Protein AF-A0A0D0S428-F1 (afdb_monomer)

Secondary structure (DSSP, 8-state):
-TTBTT--GGGGTTSGGGG-HHHHHHHTT-B-B----GGG---SSHHHHHHHHHHHHHHHHHHGGGGTTSTTS-HHHHHHHHHTTT--S-HHHHHHHHHHHHHHHHSS--B-

pLDDT: mean 84.61, std 8.07, range [59.66, 94.62]

Radius of gyration: 16.11 Å; Cα contacts (8 Å, |Δi|>4): 110; chains: 1; bounding box: 36×39×38 Å

Structure (mmCIF, N/CA/C/O backbone):
data_AF-A0A0D0S428-F1
#
_entry.id   AF-A0A0D0S428-F1
#
loop_
_atom_site.group_PDB
_atom_site.id
_atom_site.type_symbol
_atom_site.label_atom_id
_atom_site.label_alt_id
_atom_site.label_comp_id
_atom_site.label_asym_id
_atom_site.label_entity_id
_atom_site.label_seq_id
_atom_site.pdbx_PDB_ins_code
_atom_site.Cartn_x
_atom_site.Cartn_y
_atom_site.Cartn_z
_atom_site.occupancy
_atom_site.B_iso_or_equiv
_atom_site.auth_seq_id
_atom_site.auth_comp_id
_atom_site.auth_asym_id
_atom_site.auth_atom_id
_atom_site.pdbx_PDB_model_num
ATOM 1 N N . MET A 1 1 ? -9.053 -3.376 1.741 1.00 84.81 1 MET A N 1
ATOM 2 C CA . MET A 1 1 ? -8.425 -4.477 2.532 1.00 84.81 1 MET A CA 1
ATOM 3 C C . MET A 1 1 ? -8.709 -4.236 4.009 1.00 84.81 1 MET A C 1
ATOM 5 O O . MET A 1 1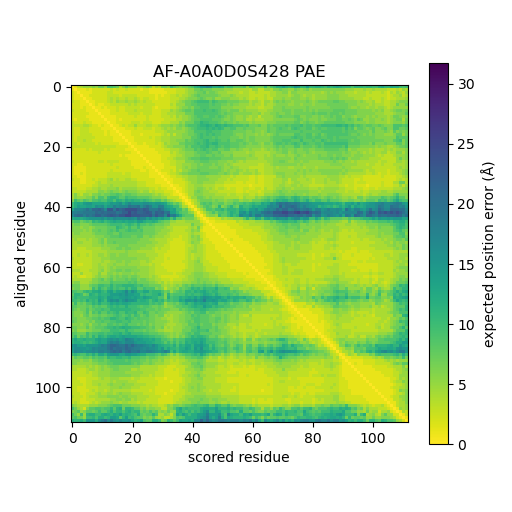 ? -8.899 -3.087 4.345 1.00 84.81 1 MET A O 1
ATOM 9 N N . PHE A 1 2 ? -8.685 -5.228 4.912 1.00 91.56 2 PHE A N 1
ATOM 10 C CA . PHE A 1 2 ? -9.002 -4.989 6.341 1.00 91.56 2 PHE A CA 1
ATOM 11 C C . PHE A 1 2 ? -8.266 -3.773 6.938 1.00 91.56 2 PHE A C 1
ATOM 13 O O . PHE A 1 2 ? -8.879 -2.904 7.538 1.00 91.56 2 PHE A O 1
ATOM 20 N N . PHE A 1 3 ? -6.967 -3.639 6.689 1.00 92.69 3 PHE A N 1
ATOM 21 C CA . PHE A 1 3 ? -6.175 -2.539 7.244 1.00 92.69 3 PHE A CA 1
ATOM 22 C C . PHE A 1 3 ? -6.298 -1.203 6.495 1.00 92.69 3 PHE A C 1
ATOM 24 O O . PHE A 1 3 ? -5.856 -0.178 6.999 1.00 92.69 3 PHE A O 1
ATOM 31 N N . GLU A 1 4 ? -6.846 -1.201 5.284 1.00 93.19 4 GLU A N 1
ATOM 32 C CA . GLU A 1 4 ? -6.670 -0.119 4.314 1.00 93.19 4 GLU A CA 1
ATOM 33 C C . GLU A 1 4 ? -7.584 1.079 4.577 1.00 93.19 4 GLU A C 1
ATOM 35 O O . GLU A 1 4 ? -8.802 0.922 4.662 1.00 93.19 4 GLU A O 1
ATOM 40 N N . ILE A 1 5 ? -7.010 2.282 4.625 1.00 90.44 5 ILE A N 1
ATOM 41 C CA . ILE A 1 5 ? -7.752 3.541 4.790 1.00 90.44 5 ILE A CA 1
ATOM 42 C C . ILE A 1 5 ? -8.908 3.654 3.794 1.00 90.44 5 ILE A C 1
ATOM 44 O O . ILE A 1 5 ? -8.747 3.443 2.596 1.00 90.44 5 ILE A O 1
ATOM 48 N N . GLY A 1 6 ? -10.082 4.022 4.311 1.00 87.25 6 GLY A N 1
ATOM 49 C CA . GLY A 1 6 ? -11.305 4.152 3.516 1.00 87.25 6 GLY A CA 1
ATOM 50 C C . GLY A 1 6 ? -12.044 2.833 3.278 1.00 87.25 6 GLY A C 1
ATOM 51 O O . GLY A 1 6 ? -13.042 2.825 2.563 1.00 87.25 6 GLY A O 1
ATOM 52 N N . THR A 1 7 ? -11.588 1.728 3.877 1.00 92.31 7 THR A N 1
ATOM 53 C CA . THR A 1 7 ? -12.310 0.452 3.830 1.00 92.31 7 THR A CA 1
ATOM 54 C C . THR A 1 7 ? -13.654 0.558 4.542 1.00 92.31 7 THR A C 1
ATOM 56 O O . THR A 1 7 ? -13.732 0.991 5.690 1.00 92.31 7 THR A O 1
ATOM 59 N N . ASP A 1 8 ? -14.701 0.105 3.857 1.00 92.69 8 ASP A N 1
ATOM 60 C CA . ASP A 1 8 ? -16.035 -0.051 4.424 1.00 92.69 8 ASP A CA 1
ATOM 61 C C . ASP A 1 8 ? -16.032 -1.186 5.461 1.00 92.69 8 ASP A C 1
ATOM 63 O O . ASP A 1 8 ? -15.774 -2.349 5.136 1.00 92.69 8 ASP A O 1
ATOM 67 N N . SER A 1 9 ? -16.297 -0.844 6.724 1.00 90.38 9 SER A N 1
ATOM 68 C CA . SER A 1 9 ? -16.291 -1.800 7.830 1.00 90.38 9 SER A CA 1
ATOM 69 C C . SER A 1 9 ? -17.399 -2.848 7.724 1.00 90.38 9 SER A C 1
ATOM 71 O O . SER A 1 9 ? -17.214 -3.952 8.232 1.00 90.38 9 SER A O 1
ATOM 73 N N . SER A 1 10 ? -18.501 -2.547 7.025 1.00 93.12 10 SER A N 1
ATOM 74 C CA . SER A 1 10 ? -19.626 -3.480 6.858 1.00 93.12 10 SER A CA 1
ATOM 75 C C . SER A 1 10 ? -19.249 -4.739 6.070 1.00 93.12 10 SER A C 1
ATOM 77 O O . SER A 1 10 ? -19.871 -5.788 6.225 1.00 93.12 10 SER A O 1
ATOM 79 N N . LEU A 1 11 ? -18.160 -4.687 5.289 1.00 93.56 11 LEU A N 1
ATOM 80 C CA . LEU A 1 11 ? -17.614 -5.844 4.571 1.00 93.56 11 LEU A CA 1
ATOM 81 C C . LEU A 1 11 ? -17.171 -6.983 5.502 1.00 93.56 11 LEU A C 1
ATOM 83 O O . LEU A 1 11 ? -16.973 -8.106 5.037 1.00 93.56 11 LEU A O 1
ATOM 87 N N . PHE A 1 12 ? -16.989 -6.700 6.794 1.00 93.06 12 PHE A N 1
ATOM 88 C CA . PHE A 1 12 ? -16.558 -7.679 7.788 1.00 93.06 12 PHE A CA 1
ATOM 89 C C . PHE A 1 12 ? -17.682 -8.128 8.724 1.00 93.06 12 PHE A C 1
ATOM 91 O O . PHE A 1 12 ? -17.437 -8.980 9.579 1.00 93.06 12 PHE A O 1
ATOM 98 N N . ASP A 1 13 ? -18.904 -7.620 8.557 1.00 92.94 13 ASP A N 1
ATOM 99 C CA . ASP A 1 13 ? -20.027 -7.957 9.426 1.00 92.94 13 ASP A CA 1
ATOM 100 C C . ASP A 1 13 ? -20.336 -9.461 9.390 1.00 92.94 13 ASP A C 1
ATOM 102 O O . ASP A 1 13 ? -20.420 -10.099 8.340 1.00 92.94 13 ASP A O 1
ATOM 106 N N . GLY A 1 14 ? -20.482 -10.055 10.576 1.00 92.12 14 GLY A N 1
ATOM 107 C CA . GLY A 1 14 ? -20.762 -11.484 10.733 1.00 92.12 14 GLY A CA 1
ATOM 108 C C . GLY A 1 14 ? -19.555 -12.410 10.537 1.00 92.12 14 GLY A C 1
ATOM 109 O O . GLY A 1 14 ? -19.674 -13.609 10.804 1.00 92.12 14 GLY A O 1
ATOM 110 N N . LEU A 1 15 ? -18.387 -11.893 10.136 1.00 94.38 15 LEU A N 1
ATOM 111 C CA . LEU A 1 15 ? -17.146 -12.669 10.087 1.00 94.38 15 LEU A CA 1
ATOM 112 C C . LEU A 1 15 ? -16.556 -12.857 11.490 1.00 94.38 15 LEU A C 1
ATOM 114 O O . LEU A 1 15 ? -16.775 -12.057 12.394 1.00 94.38 15 LEU A O 1
ATOM 118 N N . ALA A 1 16 ? -15.738 -13.895 11.683 1.00 94.19 16 ALA A N 1
ATOM 119 C CA . ALA A 1 16 ? -15.098 -14.149 12.978 1.00 94.19 16 ALA A CA 1
ATOM 120 C C . ALA A 1 16 ? -14.280 -12.942 13.482 1.00 94.19 16 ALA A C 1
ATOM 122 O O . ALA A 1 16 ? -14.317 -12.637 14.670 1.00 94.19 16 ALA A O 1
ATOM 123 N N . ILE A 1 17 ? -13.615 -12.219 12.572 1.00 90.19 17 ILE A N 1
ATOM 124 C CA . ILE A 1 17 ? -12.815 -11.031 12.898 1.00 90.19 17 ILE A CA 1
ATOM 125 C C . ILE A 1 17 ? -13.654 -9.883 13.473 1.00 90.19 17 ILE A C 1
ATOM 127 O O . ILE A 1 17 ? -13.144 -9.121 14.285 1.00 90.19 17 ILE A O 1
ATOM 131 N N . SER A 1 18 ? -14.947 -9.788 13.137 1.00 92.62 18 SER A N 1
ATOM 132 C CA . SER A 1 18 ? -15.821 -8.728 13.657 1.00 92.62 18 SER A CA 1
ATOM 133 C C . SER A 1 18 ? -16.084 -8.861 15.158 1.00 92.62 18 SER A C 1
ATOM 135 O O . SER A 1 18 ? -16.576 -7.927 15.782 1.00 92.62 18 SER A O 1
ATOM 137 N N . ARG A 1 19 ? -15.779 -10.029 15.740 1.00 94.19 19 ARG A N 1
ATOM 138 C CA . ARG A 1 19 ? -15.883 -10.293 17.181 1.00 94.19 19 ARG A CA 1
ATOM 139 C C . ARG A 1 19 ? -14.648 -9.813 17.944 1.00 94.19 19 ARG A C 1
ATOM 141 O O . ARG A 1 19 ? -14.724 -9.605 19.149 1.00 94.19 19 ARG A O 1
ATOM 148 N N . GLU A 1 20 ? -13.532 -9.606 17.249 1.00 94.62 20 GLU A N 1
ATOM 149 C CA . GLU A 1 20 ? -12.293 -9.086 17.823 1.00 94.62 20 GLU A CA 1
ATOM 150 C C . GLU A 1 20 ? -12.341 -7.556 17.854 1.00 94.62 20 GLU A C 1
ATOM 152 O O . GLU A 1 20 ? -11.685 -6.861 17.072 1.00 94.62 20 GLU A O 1
ATOM 157 N N . GLU A 1 21 ? -13.164 -7.006 18.748 1.00 92.75 21 GLU A N 1
ATOM 158 C CA . GLU A 1 21 ? -13.461 -5.573 18.750 1.00 92.75 21 GLU A CA 1
ATOM 159 C C . GLU A 1 21 ? -12.218 -4.696 18.937 1.00 92.75 21 GLU A C 1
ATOM 161 O O . GLU A 1 21 ? -12.130 -3.614 18.359 1.00 92.75 21 GLU A O 1
ATOM 166 N N . GLN A 1 22 ? -11.254 -5.140 19.750 1.00 94.19 22 GLN A N 1
ATOM 167 C CA . GLN A 1 22 ? -10.013 -4.395 19.955 1.00 94.19 22 GLN A CA 1
ATOM 168 C C . GLN A 1 22 ? -9.202 -4.317 18.659 1.00 94.19 22 GLN A C 1
ATOM 170 O O . GLN A 1 22 ? -8.767 -3.228 18.292 1.00 94.19 22 GLN A O 1
ATOM 175 N N . LEU A 1 23 ? -9.068 -5.434 17.937 1.00 91.94 23 LEU A N 1
ATOM 176 C CA . LEU A 1 23 ? -8.374 -5.462 16.651 1.00 91.94 23 LEU A CA 1
ATOM 177 C C . LEU A 1 23 ? -9.092 -4.597 15.617 1.00 91.94 23 LEU A C 1
ATOM 179 O O . LEU A 1 23 ? -8.448 -3.829 14.910 1.00 91.94 23 LEU A O 1
ATOM 183 N N . CYS A 1 24 ? -10.422 -4.673 15.554 1.00 91.88 24 CYS A N 1
ATOM 184 C CA . CYS A 1 24 ? -11.191 -3.835 14.640 1.00 91.88 24 CYS A CA 1
ATOM 185 C C . CYS A 1 24 ? -10.997 -2.346 14.954 1.00 91.88 24 CYS A C 1
ATOM 187 O O . CYS A 1 24 ? -10.703 -1.572 14.050 1.00 91.88 24 CYS A O 1
ATOM 189 N N . ARG A 1 25 ? -11.076 -1.940 16.228 1.00 91.25 25 ARG A N 1
ATOM 190 C CA . ARG A 1 25 ? -10.852 -0.539 16.629 1.00 91.25 25 ARG A CA 1
ATOM 191 C C . ARG A 1 25 ? -9.446 -0.042 16.306 1.00 91.25 25 ARG A C 1
ATOM 193 O O . ARG A 1 25 ? -9.285 1.119 15.950 1.00 91.25 25 ARG A O 1
ATOM 200 N N . GLU A 1 26 ? -8.439 -0.891 16.472 1.00 91.44 26 GLU A N 1
ATOM 201 C CA . GLU A 1 26 ? -7.041 -0.487 16.325 1.00 91.44 26 GLU A CA 1
ATOM 202 C C . GLU A 1 26 ? -6.563 -0.517 14.865 1.00 91.44 26 GLU A C 1
ATOM 204 O O . GLU A 1 26 ? -5.749 0.317 14.471 1.00 91.44 26 GLU A O 1
ATOM 209 N N . TYR A 1 27 ? -7.091 -1.435 14.048 1.00 91.94 27 TYR A N 1
ATOM 210 C CA . TYR A 1 27 ? -6.514 -1.750 12.740 1.00 91.94 27 TYR A CA 1
ATOM 211 C C . TYR A 1 27 ? -7.457 -1.585 11.545 1.00 91.94 27 TYR A C 1
ATOM 213 O O . TYR A 1 27 ? -6.966 -1.311 10.447 1.00 91.94 27 TYR A O 1
ATOM 221 N N . LEU A 1 28 ? -8.776 -1.741 11.714 1.00 92.75 28 LEU A N 1
ATOM 222 C CA . LEU A 1 28 ? -9.715 -1.736 10.588 1.00 92.75 28 LEU A CA 1
ATOM 223 C C . LEU A 1 28 ? -9.753 -0.354 9.928 1.00 92.75 28 LEU A C 1
ATOM 225 O O . LEU A 1 28 ? -10.163 0.638 10.532 1.00 92.75 28 LEU A O 1
ATOM 229 N N . GLY A 1 29 ? -9.317 -0.302 8.674 1.00 92.06 29 GLY A N 1
ATOM 230 C CA . GLY A 1 29 ? -9.312 0.910 7.867 1.00 92.06 29 GLY A CA 1
ATOM 231 C C . GLY A 1 29 ? -8.381 2.028 8.351 1.00 92.06 29 GLY A C 1
ATOM 232 O O . GLY 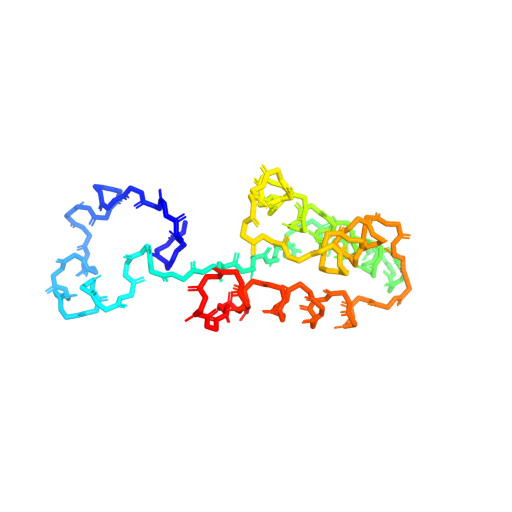A 1 29 ? -8.638 3.191 8.049 1.00 92.06 29 GLY A O 1
ATOM 233 N N . GLN A 1 30 ? -7.331 1.710 9.118 1.00 91.62 30 GLN A N 1
ATOM 234 C CA . GLN A 1 30 ? -6.483 2.713 9.784 1.00 91.62 30 GLN A CA 1
ATOM 235 C C . GLN A 1 30 ? -5.131 2.984 9.103 1.00 91.62 30 GLN A C 1
ATOM 237 O O . GLN A 1 30 ? -4.432 3.923 9.491 1.00 91.62 30 GLN A O 1
ATOM 242 N N . TYR A 1 31 ? -4.730 2.176 8.118 1.00 91.94 31 TYR A N 1
ATOM 243 C CA . TYR A 1 31 ? -3.379 2.198 7.554 1.00 91.94 31 TYR A CA 1
ATOM 244 C C . TYR A 1 31 ? -3.366 2.396 6.033 1.00 91.94 31 TYR A C 1
ATOM 246 O O . TYR A 1 31 ? -4.196 1.826 5.321 1.00 91.94 31 TYR A O 1
ATOM 254 N N . PRO A 1 32 ? -2.402 3.159 5.488 1.00 90.94 32 PRO A N 1
ATOM 255 C CA . PRO A 1 32 ? -2.125 3.118 4.061 1.00 90.94 32 PRO A CA 1
ATOM 256 C C . PRO A 1 32 ? -1.454 1.773 3.745 1.00 90.94 32 PRO A C 1
ATOM 258 O O . PRO A 1 32 ? -0.383 1.465 4.270 1.00 90.94 32 PRO A O 1
ATOM 261 N N . VAL A 1 33 ? -2.109 0.935 2.943 1.00 91.69 33 VAL A N 1
ATOM 262 C CA . VAL A 1 33 ? -1.650 -0.433 2.648 1.00 91.69 33 VAL A CA 1
ATOM 263 C C . VAL A 1 33 ? -1.029 -0.475 1.261 1.00 91.69 33 VAL A C 1
ATOM 265 O O . VAL A 1 33 ? -1.707 -0.137 0.298 1.00 91.69 33 VAL A O 1
ATOM 268 N N . ILE A 1 34 ? 0.222 -0.929 1.165 1.00 90.81 34 ILE A N 1
ATOM 269 C CA . ILE A 1 34 ? 0.879 -1.233 -0.112 1.00 90.81 34 ILE A CA 1
ATOM 270 C C . ILE A 1 34 ? 0.677 -2.727 -0.365 1.00 90.81 34 ILE A C 1
ATOM 272 O O . ILE A 1 34 ? 1.273 -3.559 0.311 1.00 90.81 34 ILE A O 1
ATOM 276 N N . SER A 1 35 ? -0.182 -3.078 -1.314 1.00 89.06 35 SER A N 1
ATOM 277 C CA . SER A 1 35 ? -0.476 -4.463 -1.676 1.00 89.06 35 SER A CA 1
ATOM 278 C C . SER A 1 35 ? 0.194 -4.840 -2.987 1.00 89.06 35 SER A C 1
ATOM 280 O O . SER A 1 35 ? 0.048 -4.145 -3.984 1.00 89.06 35 SER A O 1
ATOM 282 N N . LEU A 1 36 ? 0.918 -5.958 -2.989 1.00 87.25 36 LEU A N 1
ATOM 283 C CA . LEU A 1 36 ? 1.548 -6.504 -4.188 1.00 87.25 36 LEU A CA 1
ATOM 284 C C . LEU A 1 36 ? 1.036 -7.925 -4.422 1.00 87.25 36 LEU A C 1
ATOM 286 O O . LEU A 1 36 ? 1.248 -8.818 -3.598 1.00 87.25 36 LEU A O 1
ATOM 290 N N . SER A 1 37 ? 0.361 -8.151 -5.547 1.00 81.81 37 SER A N 1
ATOM 291 C CA . SER A 1 37 ? -0.081 -9.480 -5.959 1.00 81.81 37 SER A CA 1
ATOM 292 C C . SER A 1 37 ? 0.965 -10.164 -6.835 1.00 81.81 37 SER A C 1
ATOM 294 O O . SER A 1 37 ? 1.289 -9.712 -7.927 1.00 81.81 37 SER A O 1
ATOM 296 N N . LEU A 1 38 ? 1.424 -11.343 -6.415 1.00 79.62 38 LEU A N 1
ATOM 297 C CA . LEU A 1 38 ? 2.307 -12.179 -7.238 1.00 79.62 38 LEU A CA 1
ATOM 298 C C . LEU A 1 38 ? 1.546 -13.086 -8.216 1.00 79.62 38 LEU A C 1
ATOM 300 O O . LEU A 1 38 ? 2.161 -13.848 -8.954 1.00 79.62 38 LEU A O 1
ATOM 304 N N . LYS A 1 39 ? 0.207 -13.028 -8.249 1.00 73.25 39 LYS A N 1
ATOM 305 C CA . LYS A 1 39 ? -0.613 -13.934 -9.078 1.00 73.25 39 LYS A CA 1
ATOM 306 C C . LYS A 1 39 ? -0.373 -13.769 -10.581 1.00 73.25 39 LYS A C 1
ATOM 308 O O . LYS A 1 39 ? -0.583 -14.721 -11.321 1.00 73.25 39 LYS A O 1
ATOM 313 N N . GLN A 1 40 ? 0.026 -12.573 -11.008 1.00 61.38 40 GLN A N 1
ATOM 314 C CA . GLN A 1 40 ? 0.331 -12.236 -12.404 1.00 61.38 40 GLN A CA 1
ATOM 315 C C . GLN A 1 40 ? 1.841 -12.287 -12.695 1.00 61.38 40 GLN A C 1
ATOM 317 O O . GLN A 1 40 ? 2.263 -12.088 -13.829 1.00 61.38 40 GLN A O 1
ATOM 322 N N . VAL A 1 41 ? 2.669 -12.574 -11.682 1.00 65.69 41 VAL A N 1
ATOM 323 C CA . VAL A 1 41 ? 4.120 -12.711 -11.830 1.00 65.69 41 VAL A CA 1
ATOM 324 C C . VAL A 1 41 ? 4.422 -14.144 -12.272 1.00 65.69 41 VAL A C 1
ATOM 326 O O . VAL A 1 41 ? 4.942 -14.967 -11.523 1.00 65.69 41 VAL A O 1
ATOM 329 N N . SER A 1 42 ? 4.015 -14.473 -13.497 1.00 59.66 42 SER A N 1
ATOM 330 C CA . SER A 1 42 ? 4.260 -15.765 -14.136 1.00 59.66 42 SER A CA 1
ATOM 331 C C . SER A 1 42 ? 5.188 -15.564 -15.331 1.00 59.66 42 SER A C 1
ATOM 333 O O . SER A 1 42 ? 4.729 -15.346 -16.448 1.00 59.66 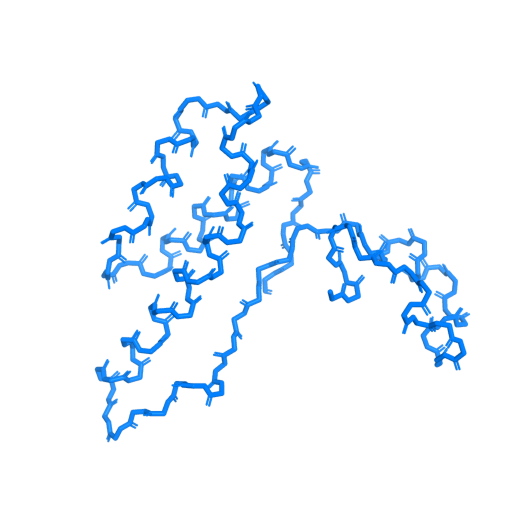42 SER A O 1
ATOM 335 N N . GLY A 1 43 ? 6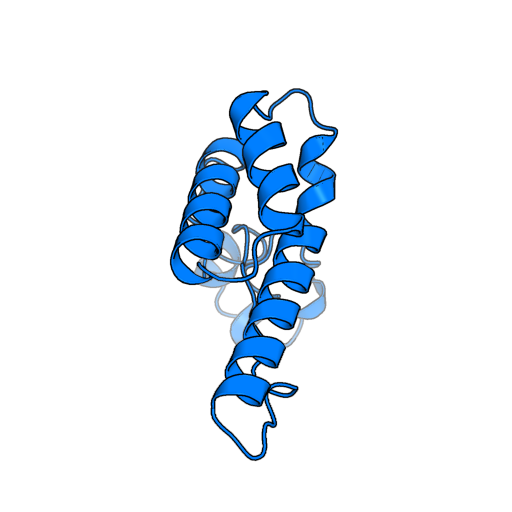.494 -15.595 -15.078 1.00 60.03 43 GLY A N 1
ATOM 336 C CA . GLY A 1 43 ? 7.520 -15.582 -16.120 1.00 60.03 43 GLY A CA 1
ATOM 337 C C . GLY A 1 43 ? 8.098 -16.978 -16.331 1.00 60.03 43 GLY A C 1
ATOM 338 O O . GLY A 1 43 ? 8.297 -17.720 -15.369 1.00 60.03 43 GLY A O 1
ATOM 339 N N . LEU A 1 44 ? 8.405 -17.336 -17.576 1.00 66.19 44 LEU A N 1
ATOM 340 C CA . LEU A 1 44 ? 9.180 -18.540 -17.902 1.00 66.19 44 LEU A CA 1
ATOM 341 C C . LEU A 1 44 ? 10.664 -18.367 -17.524 1.00 66.19 44 LEU A C 1
ATOM 343 O O . LEU A 1 44 ? 11.414 -19.343 -17.465 1.00 66.19 44 LEU A O 1
ATOM 347 N N . ASN A 1 45 ? 11.084 -17.126 -17.254 1.00 79.19 45 ASN A N 1
ATOM 348 C CA . ASN A 1 45 ? 12.418 -16.747 -16.805 1.00 79.19 45 ASN A CA 1
ATOM 349 C C . ASN A 1 45 ? 12.373 -15.592 -15.778 1.00 79.19 45 ASN A C 1
ATOM 351 O O . ASN A 1 45 ? 11.337 -14.974 -15.531 1.00 79.19 45 ASN A O 1
ATOM 355 N N . PHE A 1 46 ? 13.525 -15.326 -15.157 1.00 80.81 46 PHE A N 1
ATOM 356 C CA . PHE A 1 46 ? 13.679 -14.329 -14.094 1.00 80.81 46 PHE A CA 1
ATOM 357 C C . PHE A 1 46 ? 13.344 -12.897 -14.539 1.00 80.81 46 PHE A C 1
ATOM 359 O O . PHE A 1 46 ? 12.766 -12.147 -13.755 1.00 80.81 46 PHE A O 1
ATOM 366 N N . GLU A 1 47 ? 13.675 -12.518 -15.776 1.00 82.44 47 GLU A N 1
ATOM 367 C CA . GLU A 1 47 ? 13.434 -11.156 -16.267 1.00 82.44 47 GLU A CA 1
ATOM 368 C C . GLU A 1 47 ? 11.941 -10.883 -16.458 1.00 82.44 47 GLU A C 1
ATOM 370 O O . GLU A 1 47 ? 11.453 -9.857 -15.997 1.00 82.44 47 GLU A O 1
ATOM 375 N N . GLU A 1 48 ? 11.187 -11.832 -17.017 1.00 82.25 48 GLU A N 1
ATOM 376 C CA . GLU A 1 48 ? 9.725 -11.723 -17.133 1.00 82.25 48 GLU A CA 1
ATOM 377 C C . GLU A 1 48 ? 9.047 -11.616 -15.757 1.00 82.25 48 GLU A C 1
ATOM 379 O O . GLU A 1 48 ? 8.130 -10.819 -15.562 1.00 82.25 48 GLU A O 1
ATOM 384 N N . ALA A 1 49 ? 9.522 -12.378 -14.765 1.00 83.19 49 ALA A N 1
ATOM 385 C CA . ALA A 1 49 ? 9.012 -12.282 -13.398 1.00 83.19 49 ALA A CA 1
ATOM 386 C C . ALA A 1 49 ? 9.347 -10.923 -12.751 1.00 83.19 49 ALA A C 1
ATOM 388 O O . ALA A 1 49 ? 8.524 -10.325 -12.054 1.00 83.19 49 ALA A O 1
ATOM 389 N N . LYS A 1 50 ? 10.553 -10.404 -12.992 1.00 82.31 50 LYS A N 1
ATOM 390 C CA . LYS A 1 50 ? 10.970 -9.083 -12.512 1.00 82.31 50 LYS A CA 1
ATOM 391 C C . LYS A 1 50 ? 10.158 -7.965 -13.171 1.00 82.31 50 LYS A C 1
ATOM 393 O O . LYS A 1 50 ? 9.776 -7.015 -12.486 1.00 82.31 50 LYS A O 1
ATOM 398 N N . GLU A 1 51 ? 9.867 -8.075 -14.463 1.00 83.62 51 GLU A N 1
ATOM 399 C CA . GLU A 1 51 ? 9.015 -7.129 -15.186 1.00 83.62 51 GLU A CA 1
ATOM 400 C C . GLU A 1 51 ? 7.577 -7.157 -14.650 1.00 83.62 51 GLU A C 1
ATOM 402 O O . GLU A 1 51 ? 7.056 -6.108 -14.275 1.00 83.62 51 GLU A O 1
ATOM 407 N N . GLY A 1 52 ? 6.991 -8.344 -14.457 1.00 85.31 52 GLY A N 1
ATOM 408 C CA . GLY A 1 52 ? 5.663 -8.483 -13.849 1.00 85.31 52 GLY A CA 1
ATOM 409 C C . GLY A 1 52 ? 5.574 -7.875 -12.444 1.00 85.31 52 GLY A C 1
ATOM 410 O O . GLY A 1 52 ? 4.619 -7.169 -12.126 1.00 85.31 52 GLY A O 1
ATOM 411 N N . LEU A 1 53 ? 6.599 -8.072 -11.605 1.00 84.88 53 LEU A N 1
ATOM 412 C CA . LEU A 1 53 ? 6.661 -7.438 -10.283 1.00 84.88 53 LEU A CA 1
ATOM 413 C C . LEU A 1 53 ? 6.776 -5.909 -10.387 1.00 84.88 53 LEU A C 1
ATOM 415 O O . LEU A 1 53 ? 6.185 -5.183 -9.587 1.00 84.88 53 LEU A O 1
ATOM 419 N N . SER A 1 54 ? 7.532 -5.417 -11.370 1.00 84.44 54 SER A N 1
ATOM 420 C CA . SER A 1 54 ? 7.673 -3.982 -11.629 1.00 84.44 54 SER A CA 1
ATOM 421 C C . SER A 1 54 ? 6.333 -3.349 -11.998 1.00 8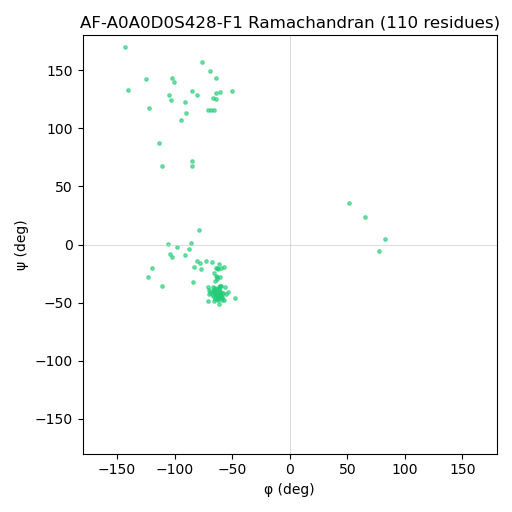4.44 54 SER A C 1
ATOM 423 O O . SER A 1 54 ? 6.008 -2.261 -11.520 1.00 84.44 54 SER A O 1
ATOM 425 N N . ASP A 1 55 ? 5.538 -4.034 -12.815 1.00 85.75 55 ASP A N 1
ATOM 426 C CA . ASP A 1 55 ? 4.218 -3.566 -13.230 1.00 85.75 55 ASP A CA 1
ATOM 427 C C . ASP A 1 55 ? 3.192 -3.604 -12.093 1.00 85.75 55 ASP A C 1
ATOM 429 O O . ASP A 1 55 ? 2.398 -2.667 -11.958 1.00 85.75 55 ASP A O 1
ATOM 433 N N . GLU A 1 56 ? 3.258 -4.609 -11.219 1.00 88.06 56 GLU A N 1
ATOM 434 C CA . GLU A 1 56 ? 2.437 -4.658 -10.006 1.00 88.06 56 GLU A CA 1
ATOM 435 C C . GLU A 1 56 ? 2.759 -3.476 -9.076 1.00 88.06 56 GLU A C 1
ATOM 437 O O . GLU A 1 56 ? 1.860 -2.756 -8.641 1.00 88.06 56 GLU A O 1
ATOM 442 N N . ILE A 1 57 ? 4.047 -3.189 -8.851 1.00 87.25 57 ILE A N 1
ATOM 443 C CA . ILE A 1 57 ? 4.487 -2.046 -8.036 1.00 87.25 57 ILE A CA 1
ATOM 444 C C . ILE A 1 57 ? 4.003 -0.722 -8.636 1.00 87.25 57 ILE A C 1
ATOM 446 O O . ILE A 1 57 ? 3.506 0.139 -7.911 1.00 87.25 57 ILE A O 1
ATOM 450 N N . ARG A 1 58 ? 4.097 -0.544 -9.959 1.00 85.81 58 ARG A N 1
ATOM 451 C CA . ARG A 1 58 ? 3.581 0.665 -10.625 1.00 85.81 58 ARG A CA 1
ATOM 452 C C . ARG A 1 58 ? 2.073 0.799 -10.493 1.00 85.81 58 ARG A C 1
ATOM 454 O O . ARG A 1 58 ? 1.577 1.913 -10.321 1.00 85.81 58 ARG A O 1
ATOM 461 N N . THR A 1 59 ? 1.351 -0.308 -10.614 1.00 87.81 59 THR A N 1
ATOM 462 C CA . THR A 1 59 ? -0.102 -0.337 -10.436 1.00 87.81 59 THR A CA 1
ATOM 463 C C . THR A 1 59 ? -0.463 0.106 -9.024 1.00 87.81 59 THR A C 1
ATOM 465 O O . THR A 1 59 ? -1.326 0.969 -8.856 1.00 87.81 59 THR A O 1
ATOM 468 N N . GLU A 1 60 ? 0.273 -0.382 -8.029 1.00 89.38 60 GLU A N 1
ATOM 469 C CA . GLU A 1 60 ? 0.064 -0.012 -6.636 1.00 89.38 60 GLU A CA 1
ATOM 470 C C . GLU A 1 60 ? 0.398 1.459 -6.359 1.00 89.38 60 GLU A C 1
ATOM 472 O O . GLU A 1 60 ? -0.401 2.177 -5.761 1.00 89.38 60 GLU A O 1
ATOM 477 N N . ILE A 1 61 ? 1.519 1.963 -6.882 1.00 87.44 61 ILE A N 1
ATOM 478 C CA . ILE A 1 61 ? 1.903 3.381 -6.788 1.00 87.44 61 ILE A CA 1
ATOM 479 C C . ILE A 1 61 ? 0.796 4.295 -7.339 1.00 87.44 61 ILE A C 1
ATOM 481 O O . ILE A 1 61 ? 0.463 5.311 -6.726 1.00 87.44 61 ILE A O 1
ATOM 485 N N . ARG A 1 62 ? 0.181 3.928 -8.472 1.00 86.88 62 ARG A N 1
ATOM 486 C CA . ARG A 1 62 ? -0.886 4.723 -9.104 1.00 86.88 62 ARG A CA 1
ATOM 487 C C . ARG A 1 62 ? -2.133 4.857 -8.236 1.00 86.88 62 ARG A C 1
ATOM 489 O O . ARG A 1 62 ? -2.801 5.885 -8.327 1.00 86.88 62 ARG A O 1
ATOM 496 N N . ARG A 1 63 ? -2.449 3.877 -7.380 1.00 88.25 63 ARG A N 1
ATOM 497 C CA . ARG A 1 63 ? -3.600 3.974 -6.460 1.00 88.25 63 ARG A CA 1
ATOM 498 C C . ARG A 1 63 ? -3.465 5.150 -5.501 1.00 88.25 63 ARG A C 1
ATOM 500 O O . ARG A 1 63 ? -4.473 5.738 -5.118 1.00 88.25 63 ARG A O 1
ATOM 507 N N . PHE A 1 64 ? -2.238 5.547 -5.180 1.00 87.69 64 PHE A N 1
ATOM 508 C CA . PHE A 1 64 ? -1.961 6.667 -4.290 1.00 87.69 64 PHE A CA 1
ATOM 509 C C . PHE A 1 64 ? -1.901 8.022 -4.991 1.00 87.69 64 PHE A C 1
ATOM 511 O O . PHE A 1 64 ? -1.820 9.030 -4.311 1.00 87.69 64 PHE A O 1
ATOM 518 N N . TYR A 1 65 ? -2.020 8.111 -6.318 1.00 84.75 65 TYR A N 1
ATOM 519 C CA . TYR A 1 65 ? -1.918 9.401 -7.021 1.00 84.75 65 TYR A CA 1
ATOM 520 C C . TYR A 1 65 ? -2.988 10.417 -6.632 1.00 84.75 65 TYR A C 1
ATOM 522 O O . TYR A 1 65 ? -2.762 11.612 -6.769 1.00 84.75 65 TYR A O 1
ATOM 530 N N . HIS A 1 66 ? -4.111 9.973 -6.074 1.00 84.56 66 HIS A N 1
ATOM 531 C CA . HIS A 1 66 ? -5.125 10.869 -5.525 1.00 84.56 66 HIS A CA 1
ATOM 532 C C . HIS A 1 66 ? -4.596 11.779 -4.395 1.00 84.56 66 HIS A C 1
ATOM 534 O O . HIS A 1 66 ? -5.216 12.804 -4.109 1.00 84.56 66 HIS A O 1
ATOM 540 N N . ILE A 1 67 ? -3.474 11.425 -3.747 1.00 84.31 67 ILE A N 1
ATOM 541 C CA . ILE A 1 67 ? -2.823 12.275 -2.739 1.00 84.31 67 ILE A CA 1
ATOM 542 C C . ILE A 1 67 ? -2.030 13.419 -3.374 1.00 84.31 67 ILE A C 1
ATOM 544 O O . ILE A 1 67 ? -1.784 14.415 -2.702 1.00 84.31 67 ILE A O 1
ATOM 548 N N . LEU A 1 68 ? -1.648 13.299 -4.655 1.00 74.19 68 LEU A N 1
ATOM 549 C CA . LEU A 1 68 ? -0.915 14.348 -5.358 1.00 74.19 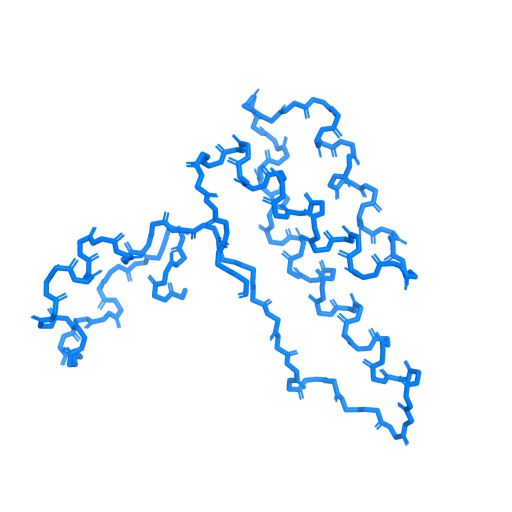68 LEU A CA 1
ATOM 550 C C . LEU A 1 68 ? -1.737 15.630 -5.358 1.00 74.19 68 LEU A C 1
ATOM 552 O O . LEU A 1 68 ? -1.201 16.678 -5.074 1.00 74.19 68 LEU A O 1
ATOM 556 N N . ASP A 1 69 ? -3.045 15.590 -5.578 1.00 74.88 69 ASP A N 1
ATOM 557 C CA . ASP A 1 69 ? -3.858 16.810 -5.696 1.00 74.88 69 ASP A CA 1
ATOM 558 C C . ASP A 1 69 ? -4.221 17.469 -4.351 1.00 74.88 69 ASP A C 1
ATOM 560 O O . ASP A 1 69 ? -5.083 18.346 -4.292 1.00 74.88 69 ASP A O 1
ATOM 564 N N . LYS A 1 70 ? -3.590 17.053 -3.250 1.00 80.12 70 LYS A N 1
ATOM 565 C CA . LYS A 1 70 ? -3.882 17.544 -1.900 1.00 80.12 70 LYS A CA 1
ATOM 566 C C . LYS A 1 70 ? -2.856 18.585 -1.473 1.00 80.12 70 LYS A C 1
ATOM 568 O O . LYS A 1 70 ? -1.670 18.408 -1.694 1.00 80.12 70 LYS A O 1
ATOM 573 N N . GLU A 1 71 ? -3.299 19.641 -0.797 1.00 74.25 71 GLU A N 1
ATOM 574 C CA . GLU A 1 71 ? -2.406 20.700 -0.288 1.00 74.25 71 GLU A CA 1
ATOM 575 C C . GLU A 1 71 ? -1.405 20.197 0.766 1.00 74.25 71 GLU A C 1
ATOM 577 O O . GLU A 1 71 ? -0.386 20.831 1.006 1.00 74.25 71 GLU A O 1
ATOM 582 N N . GLN A 1 72 ? -1.690 19.055 1.397 1.00 80.44 72 GLN A N 1
ATOM 583 C CA . GLN A 1 72 ? -0.875 18.481 2.467 1.00 80.44 72 GLN A CA 1
ATOM 584 C C . GLN A 1 72 ? 0.391 17.763 1.962 1.00 80.44 72 GLN A C 1
ATOM 586 O O . GLN A 1 72 ? 1.271 17.473 2.769 1.00 80.44 72 GLN A O 1
ATOM 591 N N . ILE A 1 73 ? 0.495 17.440 0.666 1.00 84.12 73 ILE A N 1
ATOM 592 C CA . ILE A 1 73 ? 1.710 16.812 0.129 1.00 84.12 73 ILE A CA 1
ATOM 593 C C . ILE A 1 73 ? 2.750 17.875 -0.230 1.00 84.12 73 ILE A C 1
ATOM 595 O O . ILE A 1 73 ? 2.442 18.853 -0.908 1.00 84.12 73 ILE A O 1
ATOM 599 N N . GLU A 1 74 ? 3.990 17.668 0.206 1.00 84.62 74 GLU A N 1
ATOM 600 C CA . GLU A 1 74 ? 5.110 18.542 -0.140 1.00 84.62 74 GLU A CA 1
ATOM 601 C C . GLU A 1 74 ? 5.472 18.410 -1.631 1.00 84.62 74 GLU A C 1
ATOM 603 O O . GLU A 1 74 ? 5.324 17.343 -2.234 1.00 84.62 74 GLU A O 1
ATOM 608 N N . ASP A 1 75 ? 5.980 19.484 -2.240 1.00 83.75 75 ASP A N 1
ATOM 609 C CA . ASP A 1 75 ? 6.326 19.497 -3.670 1.00 83.75 75 ASP A CA 1
ATOM 610 C C . ASP A 1 75 ? 7.404 18.460 -4.032 1.00 83.75 75 ASP A C 1
ATOM 612 O O . ASP A 1 75 ? 7.332 17.831 -5.094 1.00 83.75 75 ASP A O 1
ATOM 616 N N . ASP A 1 76 ? 8.364 18.222 -3.134 1.00 84.25 76 ASP A N 1
ATOM 617 C CA . ASP A 1 76 ? 9.399 17.198 -3.309 1.00 84.25 76 ASP A CA 1
ATOM 618 C C . ASP A 1 76 ? 8.803 15.781 -3.304 1.00 84.25 76 ASP A C 1
ATOM 620 O O . ASP A 1 76 ? 9.183 14.943 -4.126 1.00 84.25 76 ASP A O 1
ATOM 624 N N . ASP A 1 77 ? 7.806 15.524 -2.452 1.00 83.25 77 ASP A N 1
ATOM 625 C CA . ASP A 1 77 ? 7.080 14.250 -2.408 1.00 83.25 77 ASP A CA 1
ATOM 626 C C . ASP A 1 77 ? 6.196 14.057 -3.640 1.00 83.25 77 ASP A C 1
ATOM 628 O O . ASP A 1 77 ? 6.133 12.960 -4.206 1.00 83.25 77 ASP A O 1
ATOM 632 N N . ARG A 1 78 ? 5.550 15.132 -4.104 1.00 83.12 78 ARG A N 1
ATOM 633 C CA . ARG A 1 78 ? 4.772 15.138 -5.348 1.00 83.12 78 ARG A CA 1
ATOM 634 C C . ARG A 1 78 ? 5.657 14.775 -6.539 1.00 83.12 78 ARG A C 1
ATOM 636 O O . ARG A 1 78 ? 5.261 13.968 -7.389 1.00 83.12 78 ARG A O 1
ATOM 643 N N . LYS A 1 79 ? 6.857 15.354 -6.598 1.00 83.81 79 LYS A N 1
ATOM 644 C CA . LYS A 1 79 ? 7.846 15.064 -7.636 1.00 83.81 79 LYS A CA 1
ATOM 645 C C . LYS A 1 79 ? 8.338 13.623 -7.543 1.00 83.81 79 LYS A C 1
ATOM 647 O O . LYS A 1 79 ? 8.271 12.908 -8.538 1.00 83.81 79 LYS A O 1
ATOM 652 N N . LEU A 1 80 ? 8.725 13.168 -6.352 1.00 82.94 80 LEU A N 1
ATOM 653 C CA . LEU A 1 80 ? 9.190 11.802 -6.128 1.00 82.94 80 LEU A CA 1
ATOM 654 C C . LEU A 1 80 ? 8.136 10.772 -6.557 1.00 82.94 80 LEU A C 1
ATOM 656 O O . LEU A 1 80 ? 8.443 9.865 -7.324 1.00 82.94 80 LEU A O 1
ATOM 660 N N . LEU A 1 81 ? 6.875 10.939 -6.149 1.00 82.50 81 LEU A N 1
ATOM 661 C CA . LEU A 1 81 ? 5.784 10.035 -6.532 1.00 82.50 81 LEU A CA 1
ATOM 662 C C . LEU A 1 81 ? 5.491 10.056 -8.045 1.00 82.50 81 LEU A C 1
ATOM 664 O O . LEU A 1 81 ? 5.112 9.030 -8.618 1.00 82.50 81 LEU A O 1
ATOM 668 N N . SER A 1 82 ? 5.696 11.203 -8.698 1.00 80.88 82 SER A N 1
ATOM 669 C CA . SER A 1 82 ? 5.594 11.331 -10.156 1.00 80.88 82 SER A CA 1
ATOM 670 C C . SER A 1 82 ? 6.736 10.603 -10.874 1.00 80.88 82 SER A C 1
ATOM 672 O O . SER A 1 82 ? 6.491 9.912 -11.865 1.00 80.88 82 SER A O 1
ATOM 674 N N . ASP A 1 83 ? 7.962 10.694 -10.354 1.00 81.69 83 ASP A N 1
ATOM 675 C CA . ASP A 1 83 ? 9.150 10.031 -10.906 1.00 81.69 83 ASP A CA 1
ATOM 676 C C . ASP A 1 83 ? 9.051 8.501 -10.786 1.00 81.69 83 ASP A C 1
ATOM 678 O O . ASP A 1 83 ? 9.384 7.772 -11.727 1.00 81.69 83 ASP A O 1
ATOM 682 N N . LEU A 1 84 ? 8.460 8.002 -9.691 1.00 81.12 84 LEU A N 1
ATOM 683 C CA . LEU A 1 84 ? 8.191 6.575 -9.479 1.00 81.12 84 LEU A CA 1
ATOM 684 C C . LEU A 1 84 ? 7.335 5.928 -10.585 1.00 81.12 84 LEU A C 1
ATOM 686 O O . LEU A 1 84 ? 7.374 4.710 -10.754 1.00 81.12 84 LEU A O 1
ATOM 690 N N . LYS A 1 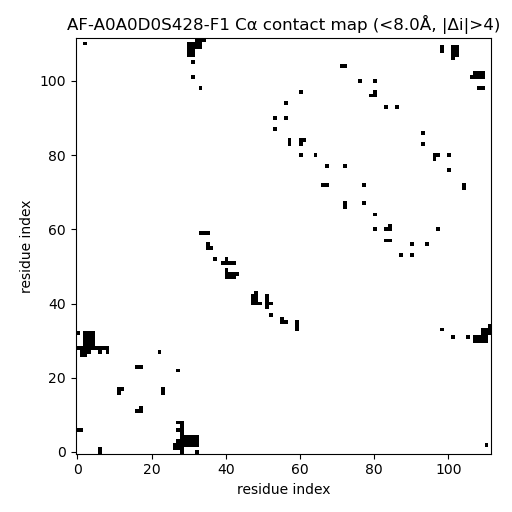85 ? 6.595 6.714 -11.379 1.00 71.12 85 LYS A N 1
ATOM 691 C CA . LYS A 1 85 ? 5.83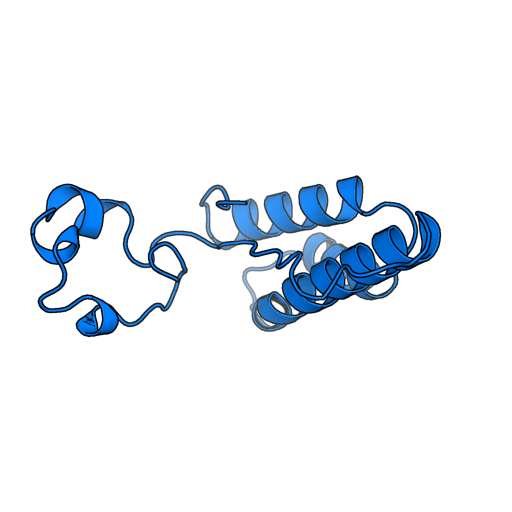6 6.224 -12.543 1.00 71.12 85 LYS A CA 1
ATOM 692 C C . LYS A 1 85 ? 6.727 5.578 -13.604 1.00 71.12 85 LYS A C 1
ATOM 694 O O . LYS A 1 85 ? 6.297 4.649 -14.291 1.00 71.12 85 LYS A O 1
ATOM 699 N N . ASN A 1 86 ? 7.925 6.130 -13.771 1.00 71.31 86 ASN A N 1
ATOM 700 C CA . ASN A 1 86 ? 8.836 5.804 -14.862 1.00 71.31 86 ASN A CA 1
ATOM 701 C C . ASN A 1 86 ? 9.995 4.911 -14.401 1.00 71.31 86 ASN A C 1
ATOM 703 O O . ASN A 1 86 ? 10.732 4.400 -15.243 1.00 71.31 86 ASN A O 1
ATOM 707 N N . GLU A 1 87 ? 10.128 4.690 -13.091 1.00 70.56 87 GLU A N 1
ATOM 708 C CA . GLU A 1 87 ? 11.150 3.830 -12.508 1.00 70.56 87 GLU A CA 1
ATOM 709 C C . GLU A 1 87 ? 10.946 2.375 -12.971 1.00 70.56 87 GLU A C 1
ATOM 711 O O . GLU A 1 87 ? 9.850 1.799 -12.892 1.00 70.56 87 GLU A O 1
ATOM 716 N N . LYS A 1 88 ? 12.000 1.787 -13.543 1.00 64.69 88 LYS A N 1
ATOM 717 C CA . LYS A 1 88 ? 11.988 0.411 -14.071 1.00 64.69 88 LYS A CA 1
ATOM 718 C C . LYS A 1 88 ? 13.006 -0.492 -13.394 1.00 64.69 88 LYS A C 1
ATOM 720 O O . LYS A 1 88 ? 12.873 -1.708 -13.480 1.00 64.69 88 LYS A O 1
ATOM 725 N N . GLU A 1 89 ? 14.016 0.081 -12.751 1.00 66.75 89 GLU A N 1
ATOM 726 C CA . GLU A 1 89 ? 15.207 -0.673 -12.377 1.00 66.75 89 GLU A CA 1
ATOM 727 C C . GLU A 1 89 ? 15.315 -0.855 -10.866 1.00 66.75 89 GLU A C 1
ATOM 729 O O . GLU A 1 89 ? 15.716 -1.929 -10.411 1.00 66.75 89 GLU A O 1
ATOM 734 N N . ASN A 1 90 ? 14.899 0.140 -10.074 1.00 81.50 90 ASN A N 1
ATOM 735 C CA . ASN A 1 90 ? 15.080 0.118 -8.626 1.00 81.50 90 ASN A CA 1
ATOM 736 C C . ASN A 1 90 ? 13.774 -0.028 -7.828 1.00 81.50 90 ASN A C 1
ATOM 738 O O . ASN A 1 90 ? 13.384 0.849 -7.057 1.00 81.50 90 ASN A O 1
ATOM 742 N N . LEU A 1 91 ? 13.150 -1.203 -7.941 1.00 78.06 91 LEU A N 1
ATOM 743 C CA . LEU A 1 91 ? 11.904 -1.559 -7.243 1.00 78.06 91 LEU A CA 1
ATOM 744 C C . LEU A 1 91 ? 11.970 -1.367 -5.724 1.00 78.06 91 LEU A C 1
ATOM 746 O O . LEU A 1 91 ? 11.029 -0.872 -5.103 1.00 78.06 91 LEU A O 1
ATOM 750 N N . LYS A 1 92 ? 13.105 -1.730 -5.114 1.00 82.38 92 LYS A N 1
ATOM 751 C CA . LYS A 1 92 ? 13.322 -1.569 -3.671 1.00 82.38 92 LYS A CA 1
ATOM 752 C C . LYS A 1 92 ? 13.270 -0.097 -3.271 1.00 82.38 92 LYS A C 1
ATOM 754 O O . LYS A 1 92 ? 12.654 0.237 -2.259 1.00 82.38 92 LYS A O 1
ATOM 759 N N . SER A 1 93 ? 13.923 0.769 -4.046 1.00 84.25 93 SER A N 1
ATOM 760 C CA . SER A 1 93 ? 13.864 2.208 -3.805 1.00 84.25 93 SER A CA 1
ATOM 761 C C . SER A 1 93 ? 12.448 2.729 -4.004 1.00 84.25 93 SER A C 1
ATOM 763 O O . SER A 1 93 ? 11.988 3.499 -3.172 1.00 84.25 93 SER A O 1
ATOM 765 N N . SER A 1 94 ? 11.725 2.255 -5.023 1.00 85.62 94 SER A N 1
ATOM 766 C CA . SER A 1 94 ? 10.349 2.687 -5.280 1.00 85.62 94 SER A CA 1
ATOM 767 C C . SER A 1 94 ? 9.410 2.415 -4.109 1.00 85.62 94 SER A C 1
ATOM 769 O O . SER A 1 94 ? 8.698 3.316 -3.670 1.00 85.62 94 SER A O 1
ATOM 771 N N . ILE A 1 95 ? 9.451 1.202 -3.552 1.00 87.56 95 ILE A N 1
ATOM 772 C CA . ILE A 1 95 ? 8.624 0.830 -2.394 1.00 87.56 95 ILE A CA 1
ATOM 773 C C . ILE A 1 95 ? 9.016 1.651 -1.163 1.00 87.56 95 ILE A C 1
ATOM 775 O O . ILE A 1 95 ? 8.146 2.118 -0.425 1.00 87.56 95 ILE A O 1
ATOM 779 N N . LYS A 1 96 ? 10.321 1.850 -0.938 1.00 89.06 96 LYS A N 1
ATOM 780 C CA . LYS A 1 96 ? 10.813 2.657 0.183 1.00 89.06 96 LYS A CA 1
ATOM 781 C C . LYS A 1 96 ? 10.319 4.102 0.074 1.00 89.06 96 LYS A C 1
ATOM 783 O O . LYS A 1 96 ? 9.735 4.607 1.027 1.00 89.06 96 LYS A O 1
ATOM 788 N N . SER A 1 97 ? 10.509 4.730 -1.083 1.00 88.94 97 SER A N 1
ATOM 789 C CA . SER A 1 97 ? 10.059 6.095 -1.357 1.00 88.94 97 SER A CA 1
ATOM 790 C C . SER A 1 97 ? 8.549 6.234 -1.187 1.00 88.94 97 SER A C 1
ATOM 792 O O . SER A 1 97 ? 8.102 7.142 -0.494 1.00 88.94 97 SER A O 1
ATOM 794 N N . LEU A 1 98 ? 7.761 5.300 -1.730 1.00 89.69 98 LEU A N 1
ATOM 795 C CA . LEU A 1 98 ? 6.312 5.296 -1.533 1.00 89.69 98 LEU A CA 1
ATOM 796 C C . LEU A 1 98 ? 5.949 5.205 -0.042 1.00 89.69 98 LEU A C 1
ATOM 798 O O . LEU A 1 98 ? 5.126 5.979 0.434 1.00 89.69 98 LEU A O 1
ATOM 802 N N . SER A 1 99 ? 6.594 4.313 0.714 1.00 90.44 99 SER A N 1
ATOM 803 C CA . SER A 1 99 ? 6.338 4.145 2.154 1.00 90.44 99 SER A CA 1
ATOM 804 C C . SER A 1 99 ? 6.625 5.423 2.952 1.00 90.44 99 SER A C 1
ATOM 806 O O . SER A 1 99 ? 5.879 5.763 3.867 1.00 90.44 99 SER A O 1
ATOM 808 N N . GLU A 1 100 ? 7.695 6.143 2.608 1.00 89.56 100 GLU A N 1
ATOM 809 C CA . GLU A 1 100 ? 8.063 7.409 3.249 1.00 89.56 100 GLU A CA 1
ATOM 810 C C . GLU A 1 100 ? 7.050 8.524 2.958 1.00 89.56 100 GLU A C 1
ATOM 812 O O . GLU A 1 100 ? 6.650 9.234 3.882 1.00 89.56 100 GLU A O 1
ATOM 817 N N . ILE A 1 101 ? 6.584 8.633 1.710 1.00 89.62 101 ILE A N 1
ATOM 818 C CA . ILE A 1 101 ? 5.549 9.600 1.309 1.00 89.62 101 ILE A CA 1
ATOM 819 C C . ILE A 1 101 ? 4.237 9.308 2.046 1.00 89.62 101 ILE A C 1
ATOM 821 O O . ILE A 1 101 ? 3.629 10.206 2.626 1.00 89.62 101 ILE A O 1
ATOM 825 N N . LEU A 1 102 ? 3.816 8.040 2.087 1.00 90.38 102 LEU A N 1
ATOM 826 C CA . LEU A 1 102 ? 2.602 7.631 2.798 1.00 90.38 102 LEU A CA 1
ATOM 827 C C . LEU A 1 102 ? 2.714 7.885 4.303 1.00 90.38 102 LEU A C 1
ATOM 829 O O . LEU A 1 102 ? 1.741 8.318 4.920 1.00 90.38 102 LEU A O 1
ATOM 833 N N . TYR A 1 103 ? 3.895 7.665 4.885 1.00 89.31 103 TYR A N 1
ATOM 834 C CA . TYR A 1 103 ? 4.146 7.986 6.284 1.00 89.31 103 TYR A CA 1
ATOM 835 C C . TYR A 1 103 ? 4.001 9.482 6.558 1.00 89.31 103 TYR A C 1
ATOM 837 O O . TYR A 1 103 ? 3.308 9.842 7.504 1.00 89.31 103 TYR A O 1
ATOM 845 N N . ARG A 1 104 ? 4.599 10.350 5.734 1.00 87.00 104 ARG A N 1
ATOM 846 C CA . ARG A 1 104 ? 4.478 11.807 5.895 1.00 87.00 104 ARG A CA 1
ATOM 847 C C . ARG A 1 104 ? 3.037 12.287 5.726 1.00 87.00 104 ARG A C 1
ATOM 849 O O . ARG A 1 104 ? 2.558 13.060 6.549 1.00 87.00 104 ARG A O 1
ATOM 856 N N . TYR A 1 105 ? 2.329 11.779 4.719 1.00 88.06 105 TYR A N 1
ATOM 857 C CA . TYR A 1 105 ? 0.964 12.208 4.414 1.00 88.06 105 TYR A CA 1
ATOM 858 C C . TYR A 1 105 ? -0.064 11.730 5.455 1.00 88.06 105 TYR A C 1
ATOM 860 O O . TYR A 1 105 ? -0.858 12.523 5.960 1.00 88.06 105 TYR A O 1
ATOM 868 N N . TYR A 1 106 ? -0.050 10.442 5.814 1.00 88.38 106 TYR A N 1
ATOM 869 C CA . TYR A 1 106 ? -1.028 9.866 6.748 1.00 88.38 106 TYR A CA 1
ATOM 870 C C . TYR A 1 106 ? -0.582 9.907 8.215 1.00 88.38 106 TYR A C 1
ATOM 872 O O . TYR A 1 106 ? -1.375 9.577 9.096 1.00 88.38 106 TYR A O 1
ATOM 880 N N . ASN A 1 107 ? 0.677 10.265 8.496 1.00 86.94 107 ASN A N 1
ATOM 881 C CA . ASN A 1 107 ? 1.313 10.131 9.813 1.00 86.94 107 ASN A CA 1
ATOM 882 C C . ASN A 1 107 ? 1.175 8.706 10.396 1.00 86.94 107 ASN A C 1
ATOM 884 O O . ASN A 1 107 ? 0.965 8.497 11.594 1.00 86.94 107 ASN A O 1
ATOM 888 N N . LYS A 1 108 ? 1.228 7.702 9.512 1.00 80.38 108 LYS A N 1
ATOM 889 C CA . LYS A 1 108 ? 1.035 6.278 9.813 1.00 80.38 108 LYS A CA 1
ATOM 890 C C . LYS A 1 108 ? 2.017 5.456 8.996 1.00 80.38 108 LYS A C 1
ATOM 892 O O . LYS A 1 108 ? 2.149 5.653 7.792 1.00 80.38 108 LYS A O 1
ATOM 897 N N . LYS A 1 109 ? 2.698 4.505 9.637 1.00 79.19 109 LYS A N 1
ATOM 898 C CA . LYS A 1 109 ? 3.580 3.570 8.929 1.00 79.19 109 LYS A CA 1
ATOM 899 C C . LYS A 1 109 ? 2.732 2.676 8.027 1.00 79.19 109 LYS A C 1
ATOM 901 O O . LYS A 1 109 ? 1.792 2.060 8.521 1.00 79.19 109 LYS A O 1
ATOM 906 N N . SER A 1 110 ? 3.059 2.608 6.739 1.00 72.25 110 SER A N 1
ATOM 907 C CA . SER A 1 110 ? 2.351 1.726 5.814 1.00 72.25 110 SER A CA 1
ATOM 908 C C . SER A 1 110 ? 2.546 0.261 6.194 1.00 72.25 110 SER A C 1
ATOM 910 O O . SER A 1 110 ? 3.630 -0.138 6.632 1.00 72.25 110 SER A O 1
ATOM 912 N N . LEU A 1 111 ? 1.497 -0.536 6.005 1.00 78.38 111 LEU A N 1
ATOM 913 C CA . LEU A 1 111 ? 1.598 -1.991 6.037 1.00 78.38 111 LEU A CA 1
ATOM 914 C C . LEU 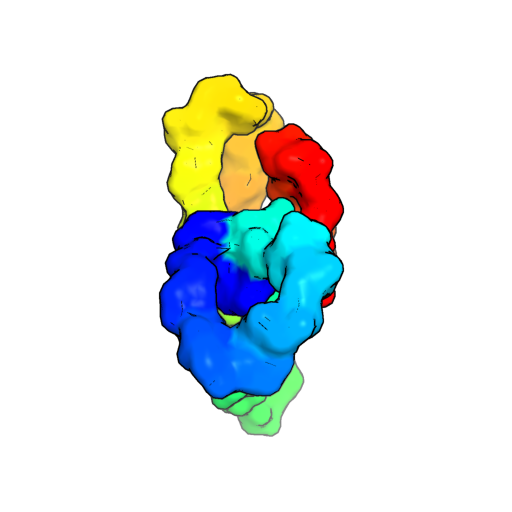A 1 111 ? 1.905 -2.444 4.609 1.00 78.38 111 LEU A C 1
ATOM 916 O O . LEU A 1 111 ? 1.099 -2.213 3.706 1.00 78.38 111 LEU A O 1
ATOM 920 N N . SER A 1 112 ? 3.102 -2.993 4.419 1.00 67.06 112 SER A N 1
ATOM 921 C CA . SER A 1 112 ? 3.584 -3.578 3.168 1.00 67.06 112 SER A CA 1
ATOM 922 C C . SER A 1 112 ? 3.860 -5.066 3.318 1.00 67.06 112 SER A C 1
ATOM 924 O O . SER A 1 112 ? 4.092 -5.514 4.466 1.00 67.06 112 SER A O 1
#

Nearest PDB structures (foldseek):
  5gmk-assembly1_H  TM=3.368E-01  e=2.198E+00  Saccharomyces cerevisiae S288C
  6j6q-assembly1_H  TM=3.399E-01  e=2.198E+00  Saccharomyces cerevisiae S288C

Mean predicted aligned error: 5.9 Å

Foldseek 3Di:
DQQAAPDDPVVCPPPPVVVVVVCSVVGGNQAHEQDADQPQLDDPDDVSSLQSSLVSLLVSLVVCCVCLPDPQQDPVLNVLSVVSNVDRDCSVVSVVSSQVRRCSRSVHGYHD

Sequence (112 aa):
MFFEIGTDSSLFDGLAISREEQLCREYLGQYPVISLSLKQVSGLNFEEAKEGLSDEIRTEIRRFYHILDKEQIEDDDRKLLSDLKNEKENLKSSIKSLSEILYRYYNKKSLS

Solvent-accessible surface area (backbone atoms only — not comparable to full-atom values): 6598 Å² total; per-residue (Å²): 95,69,44,18,59,84,43,68,70,73,83,41,65,92,41,78,65,61,71,40,55,68,56,43,74,70,39,52,26,66,25,57,61,58,69,76,73,65,88,74,42,77,39,100,47,72,66,52,28,52,50,35,49,49,50,35,51,44,55,44,56,56,71,55,50,76,51,58,86,37,90,81,50,51,71,70,51,46,48,52,62,57,51,47,71,72,64,81,82,55,65,70,57,47,54,51,54,52,40,52,48,46,22,70,65,68,74,37,76,49,51,111